Protein AF-A0A1D3TUZ4-F1 (afdb_monomer_lite)

Structure (mmCIF, N/CA/C/O backbone):
data_AF-A0A1D3TUZ4-F1
#
_entry.id   AF-A0A1D3TUZ4-F1
#
loop_
_atom_site.group_PDB
_atom_site.id
_atom_site.type_symbol
_atom_site.label_atom_id
_atom_site.label_alt_id
_atom_site.label_comp_id
_atom_site.label_asym_id
_atom_site.label_entity_id
_atom_site.label_seq_id
_atom_site.pdbx_PDB_ins_code
_atom_site.Cartn_x
_atom_site.Cartn_y
_atom_site.Cartn_z
_atom_site.occupancy
_atom_site.B_iso_or_equiv
_atom_site.auth_seq_id
_atom_site.auth_comp_id
_atom_site.auth_asym_id
_atom_site.auth_atom_id
_atom_site.pdbx_PDB_model_num
ATOM 1 N N . MET A 1 1 ? -15.179 -8.413 21.007 1.00 43.59 1 MET A N 1
ATOM 2 C CA . MET A 1 1 ? -15.303 -7.507 19.847 1.00 43.59 1 MET A CA 1
ATOM 3 C C . MET A 1 1 ? -14.548 -8.133 18.689 1.00 43.59 1 MET A C 1
ATOM 5 O O . MET A 1 1 ? -13.329 -8.162 18.730 1.00 43.59 1 MET A O 1
ATOM 9 N N . ASN A 1 2 ? -15.248 -8.721 17.716 1.00 53.72 2 ASN A N 1
ATOM 10 C CA . ASN A 1 2 ? -14.605 -9.147 16.473 1.00 53.72 2 ASN A CA 1
ATOM 11 C C . ASN A 1 2 ? -14.398 -7.889 15.635 1.00 53.72 2 ASN A C 1
ATOM 13 O O . ASN A 1 2 ? -15.353 -7.427 15.012 1.00 53.72 2 ASN A O 1
ATOM 17 N N . SER A 1 3 ? -13.197 -7.313 15.664 1.00 61.03 3 SER A N 1
ATOM 18 C CA . SER A 1 3 ? -12.837 -6.235 14.744 1.00 61.03 3 SER A CA 1
ATOM 19 C C . SER A 1 3 ? -12.888 -6.800 13.330 1.00 61.03 3 SER A C 1
ATOM 21 O O . SER A 1 3 ? -11.983 -7.513 12.900 1.00 61.03 3 SER A O 1
ATOM 23 N N . LYS A 1 4 ? -14.003 -6.559 12.638 1.00 88.94 4 LYS A N 1
ATOM 24 C CA . LYS A 1 4 ? -14.177 -6.969 11.250 1.00 8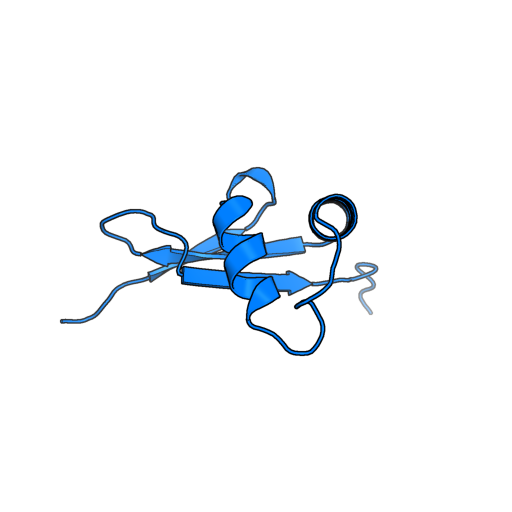8.94 4 LYS A CA 1
ATOM 25 C C . LYS A 1 4 ? -13.438 -5.972 10.366 1.00 88.94 4 LYS A C 1
ATOM 27 O O . LYS A 1 4 ? -13.640 -4.762 10.479 1.00 88.94 4 LYS A O 1
ATOM 32 N N . PHE A 1 5 ? -12.592 -6.504 9.503 1.00 94.31 5 PHE A N 1
ATOM 33 C CA . PHE A 1 5 ? -11.912 -5.765 8.454 1.00 94.31 5 PHE A CA 1
ATOM 34 C C . PHE A 1 5 ? -12.303 -6.346 7.098 1.00 94.31 5 PHE A C 1
ATOM 36 O O . PHE A 1 5 ? -12.692 -7.513 7.002 1.00 94.31 5 PHE A O 1
ATOM 43 N N . HIS A 1 6 ? -12.184 -5.532 6.057 1.00 95.38 6 HIS A N 1
ATOM 44 C CA . HIS A 1 6 ? -12.332 -5.954 4.671 1.00 95.38 6 HIS A CA 1
ATOM 45 C C . HIS A 1 6 ? -11.108 -5.523 3.863 1.00 95.38 6 HIS A C 1
ATOM 47 O O . HIS A 1 6 ? -10.376 -4.612 4.254 1.00 95.38 6 HIS A O 1
ATOM 53 N N . VAL A 1 7 ? -10.865 -6.221 2.757 1.00 96.81 7 VAL A N 1
ATOM 54 C CA . VAL A 1 7 ? -9.771 -5.912 1.836 1.00 96.81 7 VAL A CA 1
ATOM 55 C C . VAL A 1 7 ? -10.356 -5.260 0.598 1.00 96.81 7 VAL A C 1
ATOM 57 O O . VAL A 1 7 ? -11.338 -5.758 0.046 1.00 96.81 7 VAL A O 1
ATOM 60 N N . LYS A 1 8 ? -9.737 -4.165 0.170 1.00 96.56 8 LYS A N 1
ATOM 61 C CA . LYS A 1 8 ? -9.992 -3.539 -1.124 1.00 96.56 8 LYS A CA 1
ATOM 62 C C . LYS A 1 8 ? -8.768 -3.689 -2.014 1.00 96.56 8 LYS A C 1
ATOM 64 O O . LYS A 1 8 ? -7.647 -3.769 -1.508 1.00 96.56 8 LYS A O 1
ATOM 69 N N . GLN A 1 9 ? -9.010 -3.736 -3.313 1.00 95.75 9 GLN A N 1
ATOM 70 C CA . GLN A 1 9 ? -7.993 -3.700 -4.359 1.00 95.75 9 GLN A CA 1
ATOM 71 C C . GLN A 1 9 ? -8.144 -2.401 -5.158 1.00 95.75 9 GLN A C 1
ATOM 73 O O . GLN A 1 9 ? -9.111 -1.679 -4.941 1.00 95.75 9 GLN A O 1
ATOM 78 N N . ASP A 1 10 ? -7.225 -2.165 -6.089 1.00 91.56 10 ASP A N 1
ATOM 79 C CA . ASP A 1 10 ? -7.130 -0.973 -6.942 1.00 91.56 10 ASP A CA 1
ATOM 80 C C . ASP A 1 10 ? -6.544 0.257 -6.237 1.00 91.56 10 ASP A C 1
ATOM 82 O O . ASP A 1 10 ? -6.738 0.497 -5.044 1.00 91.56 10 ASP A O 1
ATOM 86 N N . ASN A 1 11 ? -5.765 1.032 -6.995 1.00 91.19 11 ASN A N 1
ATOM 87 C CA . ASN A 1 11 ? -5.055 2.203 -6.475 1.00 91.19 11 ASN A CA 1
ATOM 88 C C . ASN A 1 11 ? -6.017 3.296 -5.996 1.00 91.19 11 ASN A C 1
ATOM 90 O O . ASN A 1 11 ? -5.744 3.930 -4.979 1.00 91.19 11 ASN A O 1
ATOM 94 N N . ASP A 1 12 ? -7.150 3.460 -6.679 1.00 94.19 12 ASP A N 1
ATOM 95 C CA . ASP A 1 12 ? -8.150 4.492 -6.379 1.00 94.19 12 ASP A CA 1
ATOM 96 C C . ASP A 1 12 ? -8.894 4.245 -5.055 1.00 94.19 12 ASP A C 1
ATOM 98 O O . ASP A 1 12 ? -9.495 5.159 -4.496 1.00 94.19 12 ASP A O 1
ATOM 102 N N . GLU A 1 13 ? -8.828 3.024 -4.515 1.00 95.50 13 GLU A N 1
ATOM 103 C CA . GLU A 1 13 ? -9.416 2.675 -3.218 1.00 95.50 13 GLU A CA 1
ATOM 104 C C . GLU A 1 13 ? -8.456 2.921 -2.039 1.00 95.50 13 GLU A C 1
ATOM 106 O O . GLU A 1 13 ? -8.845 2.720 -0.886 1.00 95.50 13 GLU A O 1
ATOM 111 N N . MET A 1 14 ? -7.197 3.303 -2.295 1.00 97.31 14 MET A N 1
ATOM 112 C CA . MET A 1 14 ? -6.179 3.496 -1.258 1.00 97.31 14 MET A CA 1
ATOM 113 C C . MET A 1 14 ? -6.183 4.923 -0.701 1.00 97.31 14 MET A C 1
ATOM 115 O O . MET A 1 14 ? -6.208 5.907 -1.436 1.00 97.31 14 MET A O 1
ATOM 119 N N . ASP A 1 15 ? -6.031 5.041 0.615 1.00 96.94 15 ASP A N 1
ATOM 120 C CA . ASP A 1 15 ? -5.674 6.292 1.278 1.00 96.94 15 ASP A CA 1
ATOM 121 C C . ASP A 1 15 ? -4.1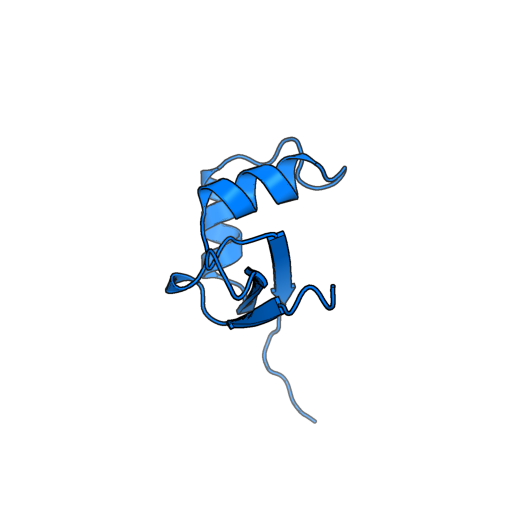55 6.502 1.162 1.00 96.94 15 ASP A C 1
ATOM 123 O O . ASP A 1 15 ? -3.359 5.875 1.869 1.00 96.94 15 ASP A O 1
ATOM 127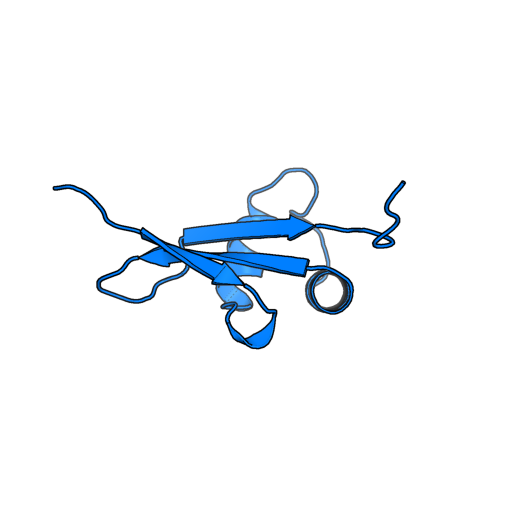 N N . ILE A 1 16 ? -3.746 7.375 0.238 1.00 95.81 16 ILE A N 1
ATOM 128 C CA . ILE A 1 16 ? -2.333 7.636 -0.071 1.00 95.81 16 ILE A CA 1
ATOM 129 C C . ILE A 1 16 ? -1.563 8.147 1.149 1.00 95.81 16 ILE A C 1
ATOM 131 O O . ILE A 1 16 ? -0.428 7.719 1.376 1.00 95.81 16 ILE A O 1
ATOM 135 N N . GLU A 1 17 ? -2.163 9.019 1.961 1.00 96.12 17 GLU A N 1
ATOM 136 C CA . GLU A 1 17 ? -1.521 9.507 3.184 1.00 96.12 17 GLU A CA 1
ATOM 137 C C . GLU A 1 17 ? -1.276 8.347 4.142 1.00 96.12 17 GLU A C 1
ATOM 139 O O . GLU A 1 17 ? -0.162 8.165 4.646 1.00 96.12 17 GLU A O 1
ATOM 144 N 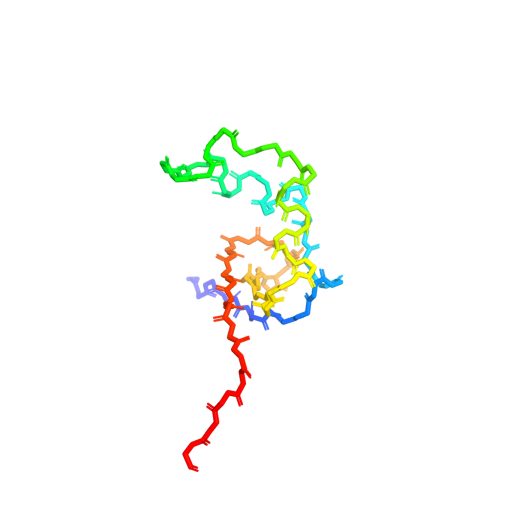N . LYS A 1 18 ? -2.274 7.472 4.306 1.00 97.12 18 LYS A N 1
ATOM 145 C CA . LYS A 1 18 ? -2.126 6.319 5.186 1.00 97.12 18 LYS A CA 1
ATOM 146 C C . LYS A 1 18 ? -1.105 5.310 4.680 1.00 97.12 18 LYS A C 1
ATOM 148 O O . LYS A 1 18 ? -0.352 4.745 5.476 1.00 97.12 18 LYS A O 1
ATOM 153 N N . VAL A 1 19 ? -1.035 5.093 3.370 1.00 97.25 19 VAL A N 1
ATOM 154 C CA . VAL A 1 19 ? -0.011 4.242 2.755 1.00 97.25 19 VAL A CA 1
ATOM 155 C C . VAL A 1 19 ? 1.389 4.803 3.010 1.00 97.25 19 VAL A C 1
ATOM 157 O O . VAL A 1 19 ? 2.274 4.044 3.415 1.00 97.25 19 VAL A O 1
ATOM 160 N N . LYS A 1 20 ? 1.597 6.116 2.842 1.00 96.38 20 LYS A N 1
ATOM 161 C CA . LYS A 1 20 ? 2.877 6.777 3.150 1.00 96.38 20 LYS A CA 1
ATOM 162 C C . LYS A 1 20 ? 3.258 6.593 4.618 1.00 96.38 20 LYS A C 1
ATOM 164 O O . LYS A 1 20 ? 4.382 6.179 4.897 1.00 96.38 20 LYS A O 1
ATOM 169 N N . GLU A 1 21 ? 2.325 6.810 5.546 1.00 96.44 21 GLU A N 1
ATOM 170 C CA . GLU A 1 21 ? 2.548 6.590 6.982 1.00 96.44 21 GLU A CA 1
ATOM 171 C C . GLU A 1 21 ? 2.929 5.139 7.306 1.00 96.44 21 GLU A C 1
ATOM 173 O O . GLU A 1 21 ? 3.860 4.898 8.077 1.00 96.44 21 GLU A O 1
ATOM 178 N N . LEU A 1 22 ? 2.216 4.164 6.732 1.00 97.12 22 LEU A N 1
ATOM 179 C CA . LEU A 1 22 ? 2.478 2.739 6.949 1.00 97.12 22 LEU A CA 1
ATOM 180 C C . LEU A 1 22 ? 3.848 2.337 6.392 1.00 97.12 22 LEU A C 1
ATOM 182 O O . LEU A 1 22 ? 4.605 1.632 7.058 1.00 97.12 22 LEU A O 1
ATOM 186 N N . LEU A 1 23 ? 4.204 2.809 5.195 1.00 97.00 23 LEU A N 1
ATOM 187 C CA . LEU A 1 23 ? 5.507 2.541 4.583 1.00 97.00 23 LEU A CA 1
ATOM 188 C C . LEU A 1 23 ? 6.649 3.220 5.344 1.00 97.00 23 LEU A C 1
ATOM 190 O O . LEU A 1 23 ? 7.716 2.615 5.496 1.00 97.00 23 LEU A O 1
ATOM 194 N N . ALA A 1 24 ? 6.425 4.427 5.870 1.00 96.06 24 ALA A N 1
ATOM 195 C CA . ALA A 1 24 ? 7.414 5.171 6.642 1.00 96.06 24 ALA A CA 1
ATOM 196 C C . ALA A 1 24 ? 7.863 4.425 7.914 1.00 96.06 24 ALA A C 1
ATOM 198 O O . ALA A 1 24 ? 9.001 4.573 8.358 1.00 96.06 24 ALA A O 1
ATOM 199 N N . GLN A 1 25 ? 6.997 3.569 8.465 1.00 96.69 25 GLN A N 1
ATOM 200 C CA . GLN A 1 25 ? 7.290 2.734 9.636 1.00 96.69 25 GLN A CA 1
ATOM 201 C C . GLN A 1 25 ? 8.183 1.523 9.321 1.00 96.69 25 GLN A C 1
ATOM 203 O O . GLN A 1 25 ? 8.606 0.807 10.228 1.00 96.69 25 GLN A O 1
ATOM 208 N N . THR A 1 26 ? 8.488 1.266 8.048 1.00 95.81 26 THR A N 1
ATOM 209 C CA . THR A 1 26 ? 9.249 0.086 7.627 1.00 95.81 26 THR A CA 1
ATOM 210 C C . THR A 1 26 ? 10.704 0.421 7.303 1.00 95.81 26 THR A C 1
ATOM 212 O O . THR A 1 26 ? 11.002 1.445 6.690 1.00 95.81 26 THR A O 1
ATOM 215 N N . TYR A 1 27 ? 11.641 -0.474 7.630 1.00 94.81 27 TYR A N 1
ATOM 216 C CA . TYR A 1 27 ? 13.078 -0.227 7.414 1.00 94.81 27 TYR A CA 1
ATOM 217 C C . TYR A 1 27 ? 13.477 0.001 5.940 1.00 94.81 27 TYR A C 1
ATOM 219 O O . TYR A 1 27 ? 14.526 0.575 5.669 1.00 94.81 27 TYR A O 1
ATOM 227 N N . TRP A 1 28 ? 12.663 -0.464 4.990 1.00 91.69 28 TRP A N 1
ATOM 228 C CA . TRP A 1 28 ? 12.945 -0.488 3.550 1.00 91.69 28 TRP A CA 1
ATOM 229 C C . TRP A 1 28 ? 12.263 0.648 2.775 1.00 91.69 28 TRP A C 1
ATOM 231 O O . TRP A 1 28 ? 12.580 0.868 1.603 1.00 91.69 28 TRP A O 1
ATOM 241 N N . ALA A 1 29 ? 11.322 1.361 3.399 1.00 93.81 29 ALA A N 1
ATOM 242 C CA . ALA A 1 29 ? 10.599 2.467 2.775 1.00 93.81 29 ALA A CA 1
ATOM 243 C C . ALA A 1 29 ? 10.561 3.754 3.623 1.00 93.81 29 ALA A C 1
ATOM 245 O O . ALA A 1 29 ? 10.059 4.762 3.136 1.00 93.81 29 ALA A O 1
ATOM 246 N N . ASN A 1 30 ? 11.162 3.771 4.820 1.00 93.88 30 ASN A N 1
ATOM 247 C CA . ASN A 1 30 ? 11.196 4.928 5.731 1.00 93.88 30 ASN A CA 1
ATOM 248 C C . ASN A 1 30 ? 11.788 6.235 5.177 1.00 93.88 30 ASN A C 1
ATOM 250 O O . ASN A 1 30 ? 11.550 7.294 5.746 1.00 93.88 30 ASN A O 1
ATOM 254 N N . LYS A 1 31 ? 12.570 6.179 4.097 1.00 93.25 31 LYS A N 1
ATOM 255 C CA . LYS A 1 31 ? 13.180 7.348 3.438 1.00 93.25 31 LYS A CA 1
ATOM 256 C C . LYS A 1 31 ? 12.757 7.484 1.975 1.00 93.25 31 LYS A C 1
ATOM 258 O O . LYS A 1 31 ? 13.453 8.125 1.193 1.00 93.25 31 LYS A O 1
ATOM 263 N N . ARG A 1 32 ? 11.695 6.791 1.557 1.00 93.88 32 ARG A N 1
ATOM 264 C CA . ARG A 1 32 ? 11.250 6.826 0.164 1.00 93.88 32 ARG A CA 1
ATOM 265 C C . ARG A 1 32 ? 10.521 8.142 -0.096 1.00 93.88 32 ARG A C 1
ATOM 267 O O . ARG A 1 32 ? 9.581 8.466 0.618 1.00 93.88 32 ARG A O 1
ATOM 274 N N . ASP A 1 33 ? 10.952 8.855 -1.132 1.00 94.69 33 ASP A N 1
ATOM 275 C CA . ASP A 1 33 ? 10.281 10.072 -1.590 1.00 94.69 33 ASP A CA 1
ATOM 276 C C . ASP A 1 33 ? 8.820 9.782 -1.951 1.00 94.69 33 ASP A C 1
ATOM 278 O O . ASP A 1 33 ? 8.514 8.725 -2.513 1.00 94.69 33 ASP A O 1
ATOM 282 N N . GLU A 1 34 ? 7.935 10.736 -1.678 1.00 93.44 34 GLU A N 1
ATOM 283 C CA . GLU A 1 34 ? 6.501 10.623 -1.956 1.00 93.44 34 GLU A CA 1
ATOM 284 C C . GLU A 1 34 ? 6.214 10.269 -3.420 1.00 93.44 34 GLU A C 1
ATOM 286 O O . GLU A 1 34 ? 5.484 9.318 -3.694 1.00 93.44 34 GLU A O 1
ATOM 291 N N . GLU A 1 35 ? 6.880 10.939 -4.361 1.00 95.69 35 GLU A N 1
ATOM 292 C CA . GLU A 1 35 ? 6.744 10.657 -5.793 1.00 95.69 35 GLU A CA 1
ATOM 293 C C . GLU A 1 35 ? 7.101 9.199 -6.128 1.00 95.69 35 GLU A C 1
ATOM 295 O O . GLU A 1 35 ? 6.432 8.546 -6.928 1.00 95.69 35 GLU A O 1
ATOM 300 N N . LYS A 1 36 ? 8.121 8.633 -5.467 1.00 95.81 36 LYS A N 1
ATOM 301 C CA . LYS A 1 36 ? 8.502 7.226 -5.658 1.00 95.81 36 LYS A CA 1
ATOM 302 C C . LYS A 1 36 ? 7.492 6.268 -5.036 1.00 95.81 36 LYS A C 1
ATOM 304 O O . LYS A 1 36 ? 7.341 5.163 -5.552 1.00 95.81 36 LYS A O 1
ATOM 309 N N . VAL A 1 37 ? 6.835 6.644 -3.936 1.00 95.50 37 VAL A N 1
ATOM 310 C CA . VAL A 1 37 ? 5.739 5.849 -3.360 1.00 95.50 37 VAL A CA 1
ATOM 311 C C . VAL A 1 37 ? 4.584 5.798 -4.352 1.00 95.50 37 VAL A C 1
ATOM 313 O O . VAL A 1 37 ? 4.222 4.698 -4.767 1.00 95.50 37 VAL A O 1
ATOM 316 N N . ILE A 1 38 ? 4.100 6.956 -4.804 1.00 95.44 38 ILE A N 1
ATOM 317 C CA . ILE A 1 38 ? 2.983 7.074 -5.754 1.00 95.44 38 ILE A CA 1
ATOM 318 C C . ILE A 1 38 ? 3.287 6.287 -7.031 1.00 95.44 38 ILE A C 1
ATOM 320 O O . ILE A 1 38 ? 2.557 5.360 -7.375 1.00 95.44 38 ILE A O 1
ATOM 324 N N . LYS A 1 39 ? 4.446 6.530 -7.650 1.00 96.19 39 LYS A N 1
ATOM 325 C CA . LYS A 1 39 ? 4.863 5.816 -8.863 1.00 96.19 39 LYS A CA 1
ATOM 326 C C . LYS A 1 39 ? 4.969 4.303 -8.660 1.00 96.19 39 LYS A C 1
ATOM 328 O O . LYS A 1 39 ? 4.710 3.529 -9.579 1.00 96.19 39 LYS A O 1
ATOM 333 N N . SER A 1 40 ? 5.356 3.849 -7.466 1.00 94.94 40 SER A N 1
ATOM 334 C CA . SER A 1 40 ? 5.406 2.413 -7.166 1.00 94.94 40 SER A CA 1
ATOM 335 C C . SER A 1 40 ? 4.019 1.783 -7.044 1.00 94.94 40 SER A C 1
ATOM 337 O O . SER A 1 40 ? 3.869 0.614 -7.398 1.00 94.94 40 SER A O 1
ATOM 339 N N . MET A 1 41 ? 3.025 2.540 -6.572 1.00 96.25 41 MET A N 1
ATOM 340 C CA . MET A 1 41 ? 1.629 2.106 -6.494 1.00 96.25 41 MET A CA 1
ATOM 341 C C . MET A 1 41 ? 1.012 2.036 -7.889 1.00 96.25 41 MET A C 1
ATOM 343 O O . MET A 1 41 ? 0.476 0.999 -8.260 1.00 96.25 41 MET A O 1
ATOM 347 N N . GLU A 1 42 ? 1.205 3.072 -8.712 1.00 96.06 42 GLU A N 1
ATOM 348 C CA . GLU A 1 42 ? 0.729 3.124 -10.106 1.00 96.06 42 GLU A CA 1
ATOM 349 C C . GLU A 1 42 ? 1.174 1.916 -10.949 1.00 96.06 42 GLU A C 1
ATOM 351 O O . GLU A 1 42 ? 0.465 1.498 -11.857 1.00 96.06 42 GLU A O 1
ATOM 356 N N . ASN A 1 43 ? 2.342 1.341 -10.640 1.00 95.75 43 ASN A N 1
ATOM 357 C CA . ASN A 1 43 ? 2.933 0.210 -11.363 1.00 95.75 43 ASN A CA 1
ATOM 358 C C . ASN A 1 43 ? 2.829 -1.129 -10.602 1.00 95.75 43 ASN A C 1
ATOM 360 O O . ASN A 1 43 ? 3.588 -2.058 -10.881 1.00 95.75 43 ASN A O 1
ATOM 364 N N . SER A 1 44 ? 1.948 -1.233 -9.604 1.00 95.88 44 SER A N 1
ATOM 365 C CA . SER A 1 44 ? 1.721 -2.459 -8.827 1.00 95.88 44 SER A CA 1
ATOM 366 C C . SER A 1 44 ? 0.226 -2.749 -8.686 1.00 95.88 44 SER A C 1
ATOM 368 O O . SER A 1 44 ? -0.604 -1.849 -8.751 1.00 95.88 44 SER A O 1
ATOM 370 N N . LEU A 1 45 ? -0.122 -4.005 -8.397 1.00 96.44 45 LEU A N 1
ATOM 371 C CA . LEU A 1 45 ? -1.446 -4.323 -7.862 1.00 96.44 45 LEU A CA 1
ATOM 372 C C . LEU A 1 45 ? -1.458 -3.992 -6.372 1.00 96.44 45 LEU A C 1
ATOM 374 O O . LEU A 1 45 ? -0.720 -4.611 -5.598 1.00 96.44 45 LEU A O 1
ATOM 378 N N . CYS A 1 46 ? -2.268 -3.019 -5.971 1.00 97.88 46 CYS A N 1
ATOM 379 C CA . CYS A 1 46 ? -2.347 -2.557 -4.592 1.00 97.88 46 CYS A CA 1
ATOM 380 C C . CYS A 1 46 ? -3.571 -3.110 -3.866 1.00 97.88 46 CYS A C 1
ATOM 382 O O . CYS A 1 46 ? -4.654 -3.232 -4.432 1.00 97.88 46 CYS A O 1
ATOM 384 N N . TYR A 1 47 ? -3.364 -3.429 -2.589 1.00 98.31 47 TYR A N 1
ATOM 385 C CA . TYR A 1 47 ? -4.371 -3.941 -1.676 1.00 98.31 47 TYR A CA 1
ATOM 386 C C . TYR A 1 47 ? -4.294 -3.193 -0.350 1.00 98.31 47 TYR A C 1
ATOM 388 O O . TYR A 1 47 ? -3.208 -2.957 0.190 1.00 98.31 47 TYR A O 1
ATOM 396 N N . GLY A 1 48 ? -5.452 -2.881 0.217 1.00 97.94 48 GLY A N 1
ATOM 397 C CA . GLY A 1 48 ? -5.572 -2.209 1.504 1.00 97.94 48 GLY A CA 1
ATOM 398 C C . GLY A 1 48 ? -6.509 -2.965 2.433 1.00 97.94 48 GLY A C 1
ATOM 399 O O . GLY A 1 48 ? -7.519 -3.511 1.994 1.00 97.94 48 GLY A O 1
ATOM 400 N N . ALA A 1 49 ? -6.173 -2.998 3.722 1.00 97.44 49 ALA A N 1
ATOM 401 C CA . ALA A 1 49 ? -7.062 -3.506 4.763 1.00 97.44 49 ALA A CA 1
ATOM 402 C C . ALA A 1 49 ? -7.774 -2.332 5.438 1.00 97.44 49 ALA A C 1
ATOM 404 O O . ALA A 1 49 ? -7.108 -1.391 5.874 1.00 97.44 49 ALA A O 1
ATOM 405 N N . PHE A 1 50 ? -9.099 -2.405 5.553 1.00 97.00 50 PHE A N 1
ATOM 406 C CA . PHE A 1 50 ? -9.950 -1.326 6.049 1.00 97.00 50 PHE A CA 1
ATOM 407 C C . PHE A 1 50 ? -10.838 -1.799 7.197 1.00 97.00 50 PHE A C 1
ATOM 409 O O . PHE A 1 50 ? -11.325 -2.932 7.198 1.00 97.00 50 PHE A O 1
ATOM 416 N N . THR A 1 51 ? -11.068 -0.931 8.183 1.00 95.88 51 THR A N 1
ATOM 417 C CA . THR A 1 51 ? -12.061 -1.181 9.237 1.00 95.88 51 THR A CA 1
ATOM 418 C C . THR A 1 51 ? -13.474 -1.100 8.660 1.00 95.88 51 THR A C 1
ATOM 420 O O . THR A 1 51 ? -13.758 -0.249 7.825 1.00 95.88 51 THR A O 1
ATOM 423 N N . ASN A 1 52 ? -14.394 -1.961 9.100 1.00 91.56 52 ASN A N 1
ATOM 424 C CA . ASN A 1 52 ? -15.765 -1.924 8.574 1.00 91.56 52 ASN A CA 1
ATOM 425 C C . ASN A 1 52 ? -16.572 -0.699 9.035 1.00 91.56 52 ASN A C 1
ATOM 427 O O . ASN A 1 52 ? -17.474 -0.279 8.322 1.00 91.56 52 ASN A O 1
ATOM 431 N N . GLU A 1 53 ? -16.286 -0.159 10.222 1.00 89.88 53 GLU A N 1
ATOM 432 C CA . GLU A 1 53 ? -17.080 0.924 10.826 1.00 89.88 53 GLU A CA 1
ATOM 433 C C . GLU A 1 53 ? -16.715 2.302 10.265 1.00 89.88 53 GLU A C 1
ATOM 435 O O . GLU A 1 53 ? -17.594 3.083 9.918 1.00 89.88 53 GLU A O 1
ATOM 440 N N . GLU A 1 54 ? -15.417 2.589 10.151 1.00 91.19 54 GLU A N 1
ATOM 441 C CA . GLU A 1 54 ? -14.905 3.906 9.743 1.00 91.19 54 GLU A CA 1
ATOM 442 C C . GLU A 1 54 ? -14.368 3.908 8.308 1.00 91.19 54 GLU A C 1
ATOM 444 O O . GLU A 1 54 ? -13.916 4.943 7.828 1.00 91.19 54 GLU A O 1
ATOM 449 N N . ASN A 1 55 ? -14.352 2.745 7.642 1.00 92.62 55 ASN A N 1
ATOM 450 C CA . ASN A 1 55 ? -13.674 2.543 6.362 1.00 92.62 55 ASN A CA 1
ATOM 451 C C . ASN A 1 55 ? -12.234 3.095 6.377 1.00 92.62 55 ASN A C 1
ATOM 453 O O . ASN A 1 55 ? -11.751 3.669 5.403 1.00 92.62 55 ASN A O 1
ATOM 457 N N . ARG A 1 56 ? -11.548 2.951 7.518 1.00 95.44 56 ARG A N 1
ATOM 458 C CA . ARG A 1 56 ? -10.213 3.505 7.745 1.00 95.44 56 ARG A CA 1
ATOM 459 C C . ARG A 1 56 ? -9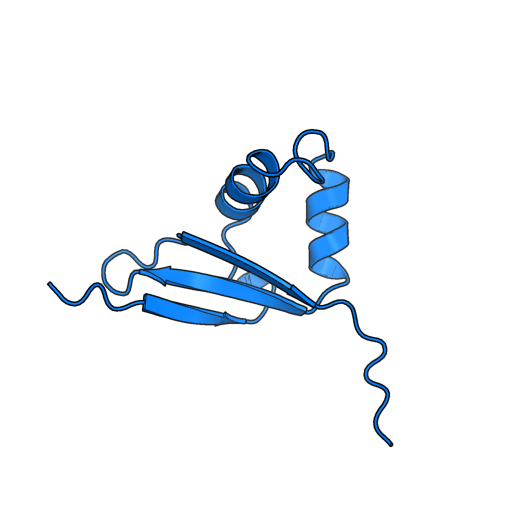.157 2.492 7.345 1.00 95.44 56 ARG A C 1
ATOM 461 O O . ARG A 1 56 ? -9.185 1.360 7.836 1.00 95.44 56 ARG A O 1
ATOM 468 N N . GLN A 1 57 ? -8.196 2.904 6.521 1.00 97.44 57 GLN A N 1
ATOM 469 C CA . GLN A 1 57 ? -7.093 2.034 6.129 1.00 97.44 57 GLN A CA 1
ATOM 470 C C . GLN A 1 57 ? -6.166 1.751 7.323 1.00 97.44 57 GLN A C 1
ATOM 472 O O . GLN A 1 57 ? -5.731 2.649 8.049 1.00 97.44 57 GLN A O 1
ATOM 477 N N . ILE A 1 58 ? -5.877 0.471 7.545 1.00 96.69 58 ILE A N 1
ATOM 478 C CA . ILE A 1 58 ? -5.039 -0.041 8.640 1.00 96.69 58 ILE A CA 1
ATOM 479 C C . ILE A 1 58 ? -3.922 -0.969 8.153 1.00 96.69 58 ILE A C 1
ATOM 481 O O . ILE A 1 58 ? -3.076 -1.372 8.945 1.00 96.69 58 ILE A O 1
ATOM 485 N N . GLY A 1 59 ? -3.903 -1.302 6.863 1.00 96.69 59 GLY A N 1
ATOM 486 C CA . GLY A 1 59 ? -2.874 -2.138 6.259 1.00 96.69 59 GLY A CA 1
ATOM 487 C C . GLY A 1 59 ? -2.719 -1.857 4.772 1.00 96.69 59 GLY A C 1
ATOM 488 O O . GLY A 1 59 ? -3.630 -1.333 4.127 1.00 96.69 59 GLY A O 1
ATOM 489 N N . PHE A 1 60 ? -1.554 -2.212 4.240 1.00 97.94 60 PHE A N 1
ATOM 490 C CA . PHE A 1 60 ? -1.216 -2.031 2.837 1.00 97.94 60 PHE A CA 1
ATOM 491 C C . PHE A 1 60 ? -0.324 -3.172 2.352 1.00 97.94 60 PHE A C 1
ATOM 493 O O . PHE A 1 60 ? 0.640 -3.547 3.022 1.00 97.94 60 PHE A O 1
ATOM 500 N N . ALA A 1 61 ? -0.641 -3.704 1.178 1.00 97.12 61 ALA A N 1
ATOM 501 C CA . ALA A 1 61 ? 0.166 -4.670 0.457 1.00 97.12 61 ALA A CA 1
ATOM 502 C C . ALA A 1 61 ? 0.196 -4.293 -1.026 1.00 97.12 61 ALA A C 1
ATOM 504 O O . ALA A 1 61 ? -0.752 -3.724 -1.562 1.00 97.12 61 ALA A O 1
ATOM 505 N N . ARG A 1 62 ? 1.295 -4.623 -1.702 1.00 96.50 62 ARG A N 1
ATOM 506 C CA . ARG A 1 62 ? 1.422 -4.437 -3.147 1.00 96.50 62 ARG A CA 1
ATOM 507 C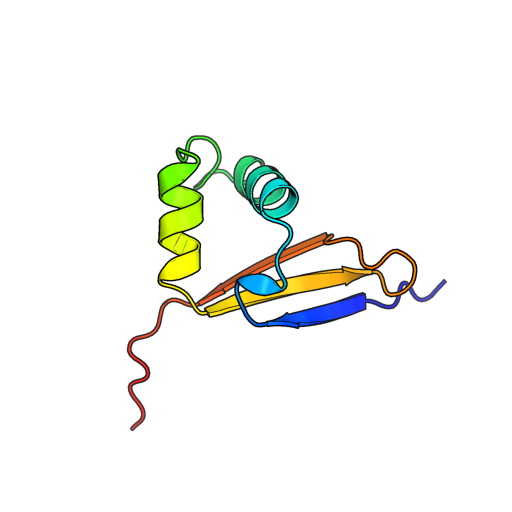 C . ARG A 1 62 ? 2.111 -5.634 -3.780 1.00 96.50 62 ARG A C 1
ATOM 509 O O . ARG A 1 62 ? 3.027 -6.198 -3.180 1.00 96.50 62 ARG A O 1
ATOM 516 N N . VAL A 1 63 ? 1.703 -5.977 -4.994 1.00 96.25 63 VAL A N 1
ATOM 517 C CA . VAL A 1 63 ? 2.264 -7.079 -5.778 1.00 96.25 63 VAL A CA 1
ATOM 518 C C . VAL A 1 63 ? 2.848 -6.516 -7.068 1.00 96.25 63 VAL A C 1
ATOM 520 O O . VAL A 1 63 ? 2.158 -5.825 -7.815 1.00 96.25 63 VAL A O 1
ATOM 523 N N . ILE A 1 64 ? 4.123 -6.816 -7.318 1.00 95.62 64 ILE A N 1
ATOM 524 C CA . ILE A 1 64 ? 4.771 -6.591 -8.615 1.00 95.62 64 ILE A CA 1
ATOM 525 C C . ILE A 1 64 ? 4.731 -7.925 -9.355 1.00 95.62 64 ILE A C 1
ATOM 527 O O . ILE A 1 64 ? 5.210 -8.927 -8.825 1.00 95.62 64 ILE A O 1
ATOM 531 N N . THR A 1 65 ? 4.160 -7.945 -10.553 1.00 93.94 65 THR A N 1
ATOM 532 C CA . THR A 1 65 ? 4.025 -9.155 -11.368 1.00 93.94 65 THR A CA 1
ATOM 533 C C . THR A 1 65 ? 4.093 -8.801 -12.851 1.00 93.94 65 THR A C 1
ATOM 535 O O . THR A 1 65 ? 3.732 -7.694 -13.244 1.00 93.94 65 THR A O 1
ATOM 538 N N . ASP A 1 66 ? 4.570 -9.741 -13.658 1.00 94.31 66 ASP A N 1
ATOM 539 C CA . ASP A 1 66 ? 4.517 -9.722 -15.122 1.00 94.31 66 ASP A CA 1
ATOM 540 C C . ASP A 1 66 ? 3.282 -10.459 -15.675 1.00 94.31 66 ASP A C 1
ATOM 542 O O . ASP A 1 66 ? 3.120 -10.559 -16.888 1.00 94.31 66 ASP A O 1
ATOM 546 N N . PHE A 1 67 ? 2.410 -10.959 -14.788 1.00 92.44 67 PHE A N 1
ATOM 547 C CA . PHE A 1 67 ? 1.220 -11.752 -15.103 1.00 92.44 67 PHE A CA 1
ATOM 548 C C . PHE A 1 67 ? 1.500 -13.049 -15.878 1.00 92.44 67 PHE A C 1
ATOM 550 O O . PHE A 1 67 ? 0.581 -13.613 -16.475 1.00 92.44 67 PHE A O 1
ATOM 557 N N . ALA A 1 68 ? 2.737 -13.556 -15.862 1.00 94.12 68 ALA A N 1
ATOM 558 C CA . ALA A 1 68 ? 3.058 -14.812 -16.521 1.00 94.12 68 ALA A CA 1
ATOM 559 C C . ALA A 1 68 ? 2.335 -15.994 -15.847 1.00 94.12 68 ALA A C 1
ATOM 561 O O . ALA A 1 68 ? 2.411 -16.193 -14.632 1.00 94.12 68 ALA A O 1
ATOM 562 N N . THR A 1 69 ? 1.650 -16.802 -16.656 1.00 88.44 69 THR A N 1
ATOM 563 C CA . THR A 1 69 ? 1.034 -18.072 -16.252 1.00 88.44 69 THR A CA 1
ATOM 564 C C . THR A 1 69 ? 1.639 -19.211 -17.072 1.00 88.44 69 THR A C 1
ATOM 566 O O . THR A 1 69 ? 1.980 -19.003 -18.236 1.00 88.44 69 THR A O 1
ATOM 569 N N . ASN A 1 70 ? 1.781 -20.394 -16.469 1.00 76.25 70 ASN A N 1
ATOM 570 C CA . ASN A 1 70 ? 2.286 -21.598 -17.146 1.00 76.25 70 ASN A CA 1
ATOM 571 C C . ASN A 1 70 ? 1.301 -22.174 -18.167 1.00 76.25 70 ASN A C 1
ATOM 573 O O . ASN A 1 70 ? 0.079 -21.973 -17.981 1.00 76.25 70 ASN A O 1
#

Foldseek 3Di:
DPQDKDKDKDPVLDDLVVQLVVQCPDPVRVPPDSVRSSVVRVQWTKMFIAGPPPRHTDDIDTHHDPPDDD

InterPro domains:
  IPR053144 Putative Acetyltransferase Butenolide Biosynthesis [PTHR43233] (1-69)

Radius of gyration: 13.26 Å; chains: 1; bounding box: 30×32×37 Å

Secondary structure (DSSP, 8-state):
----EEEEESGGGS-HHHHHHHHHTSTTTTT--HHHHHHHHHTSEEEEEEETTT--EEEEEEE-------

Sequence (70 aa):
MNSKFHVKQDNDEMDIEKVKELLAQTYWANKRDEEKVIKSMENSLCYGAFTNEENRQIGFARVITDFATN

Organism: NCBI:txid1619234

pLDDT: mean 93.1, std 9.19, range [43.59, 98.31]